Protein AF-A0A961DGI8-F1 (afdb_monomer)

Nearest PDB structures (foldseek):
  3clq-assembly2_D  TM=9.315E-01  e=5.208E-04  Enterococcus faecalis V583
  1fox-assembly1_A  TM=3.132E-01  e=1.106E+00  Geobacillus stearothermophilus
  3b85-assembly1_A  TM=3.604E-01  e=6.582E+00  Corynebacterium glutamicum ATCC 13032

Solvent-accessible surface area (backbone atoms only — not comparable to full-atom values): 9501 Å² total; per-residue (Å²): 137,80,94,66,70,100,78,72,76,42,77,44,80,65,68,69,74,84,51,68,92,50,66,66,94,40,46,46,80,43,92,72,71,63,54,65,86,60,40,63,69,57,31,54,53,51,57,69,56,70,39,75,68,47,50,50,52,48,52,53,52,51,49,54,61,72,66,63,77,92,72,92,86,81,88,77,66,58,59,80,72,38,64,95,39,57,92,61,58,58,50,71,38,60,69,71,86,74,58,77,92,73,53,52,70,70,60,50,53,52,52,34,51,49,35,42,73,73,62,77,27,95,47,68,68,55,21,44,52,35,54,76,69,54,72,36,45,75,46,30,21,70,83,36,88,40,81,54,88,133

Mean predicted aligned error: 9.06 Å

Radius of gyration: 26.69 Å; Cα contacts (8 Å, |Δi|>4): 115; chains: 1; bounding box: 64×38×72 Å

Fold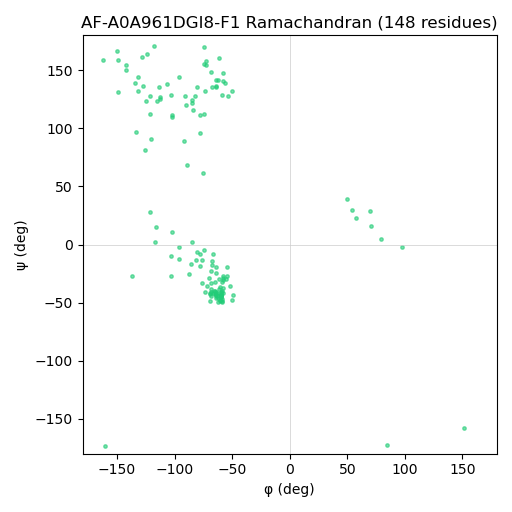seek 3Di:
DDPDDPQAQEEDDDDPVVCPVPPVVSYDDDPDACPPNVPVVVNVVVVVCPDPVNVVVVVVVVCVVVPDDDDDDDDDDCLVPFPPCVPAQEDADADADDQPVPDDPVRLVVQLVVCVVVVVDDDSVRSVVCSVVCRHHYHHLVVRVGHDDD

Sequence (150 aa):
MTILEPVARIINVGLPLIVEGVPAADVIQLDWRPPAFGEADVARLALILDDDVTADANARAITAVHSVRPQLTRVRPAKEVVPGIADGRTLLHAGPPIEWERMCGPMRGALIGATLFEGWADDPDAALALLESGAITLDPCHHHDAVGPM

Secondary structure (DSSP, 8-state):
--SS-S-PPEEEES-GGGGTTS-GGGEEEE----GGGG-HHHHHHHHHT-SHHHHHHHHHHHHHHHH----------GGGTSTT-SSS-EEEESSS---GGGS-HHHHHHHHHHHHHTTS-SSHHHHHHHHHTT-SEEEEGGGGT-----

pLDDT: mean 92.21, std 8.45, range [46.19, 98.56]

Structure (mmCIF, N/CA/C/O backbone):
data_AF-A0A961DGI8-F1
#
_entry.id   AF-A0A961DGI8-F1
#
loop_
_atom_site.group_PDB
_atom_site.id
_atom_site.type_symbol
_atom_site.label_atom_id
_atom_site.label_alt_id
_atom_site.label_comp_id
_atom_site.label_asym_id
_atom_site.label_entity_id
_atom_site.label_seq_id
_atom_site.pdbx_PDB_ins_code
_atom_site.Cartn_x
_atom_site.Cartn_y
_atom_site.Cartn_z
_atom_site.occupancy
_atom_site.B_iso_or_equiv
_atom_site.auth_seq_id
_atom_site.auth_comp_id
_atom_site.auth_asym_id
_atom_site.auth_atom_id
_atom_site.pdbx_PDB_model_num
ATOM 1 N N . MET A 1 1 ? 44.432 16.677 -45.747 1.00 46.19 1 MET A N 1
ATOM 2 C CA . MET A 1 1 ? 43.529 15.524 -45.927 1.00 46.19 1 MET A CA 1
ATOM 3 C C . MET A 1 1 ? 42.532 15.574 -44.788 1.00 46.19 1 MET A C 1
ATOM 5 O O . MET A 1 1 ? 42.910 15.295 -43.659 1.00 46.19 1 MET A O 1
ATOM 9 N N . THR A 1 2 ? 41.325 16.066 -45.050 1.00 53.41 2 THR A N 1
ATOM 10 C CA . THR A 1 2 ? 40.270 16.177 -44.036 1.00 53.41 2 THR A CA 1
ATOM 11 C C . THR A 1 2 ? 39.475 14.877 -44.078 1.00 53.41 2 THR A C 1
ATOM 13 O O . THR A 1 2 ? 39.004 14.498 -45.144 1.00 53.41 2 THR A O 1
ATOM 16 N N . ILE A 1 3 ? 39.425 14.149 -42.960 1.00 66.38 3 ILE A N 1
ATOM 17 C CA . ILE A 1 3 ? 38.856 12.788 -42.888 1.00 66.38 3 ILE A CA 1
ATOM 18 C C . ILE A 1 3 ? 37.319 12.824 -42.771 1.00 66.38 3 ILE A C 1
ATOM 20 O O . ILE A 1 3 ? 36.660 11.814 -42.984 1.00 66.38 3 ILE A O 1
ATOM 24 N N . LEU A 1 4 ? 36.737 13.990 -42.478 1.00 69.44 4 LEU A N 1
ATOM 25 C CA . LEU A 1 4 ? 35.299 14.180 -42.307 1.00 69.44 4 LEU A CA 1
ATOM 26 C C . LEU A 1 4 ? 34.813 15.335 -43.193 1.00 69.44 4 LEU A C 1
ATOM 28 O O . LEU A 1 4 ? 35.479 16.368 -43.298 1.00 69.44 4 LEU A O 1
ATOM 32 N N . GLU A 1 5 ? 33.677 15.121 -43.857 1.00 64.44 5 GLU A N 1
ATOM 33 C CA . GLU A 1 5 ? 32.956 16.111 -44.667 1.00 64.44 5 GLU A CA 1
ATOM 34 C C . GLU A 1 5 ? 32.491 17.317 -43.823 1.00 64.44 5 GLU A C 1
ATOM 36 O O . GLU A 1 5 ? 32.420 17.216 -42.597 1.00 64.44 5 GLU A O 1
ATOM 41 N N . PRO A 1 6 ? 32.173 18.475 -44.441 1.00 70.12 6 PRO A N 1
ATOM 42 C CA . PRO A 1 6 ? 32.007 19.739 -43.716 1.00 70.12 6 PRO A CA 1
ATOM 43 C C . PRO A 1 6 ? 30.813 19.804 -42.747 1.00 70.12 6 PRO A C 1
ATOM 45 O O . PRO A 1 6 ? 30.729 20.770 -41.993 1.00 70.12 6 PRO A O 1
ATOM 48 N N . VAL A 1 7 ? 29.918 18.808 -42.725 1.00 66.88 7 VAL A N 1
ATOM 49 C CA . VAL A 1 7 ? 28.828 18.713 -41.740 1.00 66.88 7 VAL A CA 1
ATOM 50 C C . VAL A 1 7 ? 28.764 17.293 -41.175 1.00 66.88 7 VAL A C 1
ATOM 52 O O . VAL A 1 7 ? 28.190 16.388 -41.778 1.00 66.88 7 VAL A O 1
ATOM 55 N N . ALA A 1 8 ? 29.375 17.086 -40.010 1.00 77.38 8 ALA A N 1
ATOM 56 C CA . ALA A 1 8 ? 29.278 15.832 -39.272 1.00 77.38 8 ALA A CA 1
ATOM 57 C C . ALA A 1 8 ? 28.005 15.832 -38.412 1.00 77.38 8 ALA A C 1
ATOM 59 O O . ALA A 1 8 ? 27.827 16.715 -37.578 1.00 77.38 8 ALA A O 1
ATOM 60 N N . ARG A 1 9 ? 27.139 14.822 -38.574 1.00 87.19 9 ARG A N 1
ATOM 61 C CA . ARG A 1 9 ? 26.049 14.562 -37.618 1.00 87.19 9 ARG A CA 1
ATOM 62 C C . ARG A 1 9 ? 26.602 13.770 -36.436 1.00 87.19 9 ARG A C 1
ATOM 64 O O . ARG A 1 9 ? 27.232 12.731 -36.632 1.00 87.19 9 ARG A O 1
ATOM 71 N N . ILE A 1 10 ? 26.362 14.252 -35.223 1.00 91.38 10 ILE A N 1
ATOM 72 C CA . ILE A 1 10 ? 26.869 13.683 -33.974 1.00 91.38 10 ILE A CA 1
ATOM 73 C C . ILE A 1 10 ? 25.748 12.918 -33.275 1.00 91.38 10 ILE A C 1
ATOM 75 O O . ILE A 1 10 ? 24.670 13.454 -33.039 1.00 91.38 10 ILE A O 1
ATOM 79 N N . ILE A 1 11 ? 26.011 11.668 -32.900 1.00 93.94 11 ILE A N 1
ATOM 80 C CA . ILE A 1 11 ? 25.173 10.924 -31.955 1.00 93.94 11 ILE A CA 1
ATOM 81 C C . ILE A 1 11 ? 25.897 10.954 -30.611 1.00 93.94 11 ILE A C 1
ATOM 83 O O . ILE A 1 11 ? 26.965 10.358 -30.478 1.00 93.94 11 ILE A O 1
ATOM 87 N N . ASN A 1 12 ? 25.344 11.669 -29.630 1.00 93.81 12 ASN A N 1
ATOM 88 C CA . ASN A 1 12 ? 25.906 11.721 -28.283 1.00 93.81 12 ASN A CA 1
ATOM 89 C C . ASN A 1 12 ? 25.291 10.625 -27.412 1.00 93.81 12 ASN A C 1
ATOM 91 O O . ASN A 1 12 ? 24.069 10.539 -27.293 1.00 93.81 12 ASN A O 1
ATOM 95 N N . VAL A 1 13 ? 26.145 9.832 -26.769 1.00 92.31 13 VAL A N 1
ATOM 96 C CA . VAL A 1 13 ? 25.766 8.806 -25.792 1.00 92.31 13 VAL A CA 1
ATOM 97 C C . VAL A 1 13 ? 26.451 9.168 -24.479 1.00 92.31 13 VAL A C 1
ATOM 99 O O . VAL A 1 13 ? 27.610 8.827 -24.257 1.00 92.31 13 VAL A O 1
ATOM 102 N N . GLY A 1 14 ? 25.769 9.938 -23.634 1.00 85.62 14 GLY A N 1
ATOM 103 C CA . GLY A 1 14 ? 26.348 10.444 -22.390 1.00 85.62 14 GLY A CA 1
ATOM 104 C C . GLY A 1 14 ? 25.739 11.765 -21.946 1.00 85.62 14 GLY A C 1
ATOM 105 O O . GLY A 1 14 ? 24.624 12.115 -22.330 1.00 85.62 14 GLY A O 1
ATOM 106 N N . LEU A 1 15 ? 26.472 12.511 -21.121 1.00 90.25 15 LEU A N 1
ATOM 107 C CA . LEU A 1 15 ? 25.997 13.794 -20.608 1.00 90.25 15 LEU A CA 1
ATOM 108 C C . LEU A 1 15 ? 25.823 14.807 -21.756 1.00 90.25 15 LEU A C 1
ATOM 110 O O . LEU A 1 15 ? 26.731 14.931 -22.584 1.00 90.25 15 LEU A O 1
ATOM 114 N N . PRO A 1 16 ? 24.723 15.584 -21.784 1.00 90.19 16 PRO A N 1
ATOM 115 C CA . PRO A 1 16 ? 24.521 16.639 -22.782 1.00 90.19 16 PRO A CA 1
ATOM 116 C C . PRO A 1 16 ? 25.666 17.664 -22.846 1.00 90.19 16 PRO A C 1
ATOM 118 O O . PRO A 1 16 ? 25.943 18.212 -23.906 1.00 90.19 16 PRO A O 1
ATOM 121 N N . LEU A 1 17 ? 26.385 17.859 -21.732 1.00 93.69 17 LEU A N 1
ATOM 122 C CA . LEU A 1 17 ? 27.547 18.748 -21.624 1.00 93.69 17 LEU A CA 1
ATOM 123 C C . LEU A 1 17 ? 28.651 18.447 -22.657 1.00 93.69 17 LEU A C 1
ATOM 125 O O . LEU A 1 17 ? 29.357 19.354 -23.083 1.00 93.69 17 LEU A O 1
ATOM 129 N N . ILE A 1 18 ? 28.797 17.189 -23.089 1.00 92.44 18 ILE A N 1
ATOM 130 C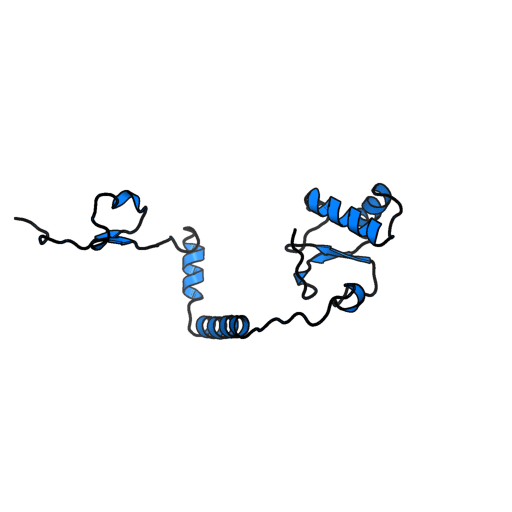 CA . ILE A 1 18 ? 29.834 16.771 -24.052 1.00 92.44 18 ILE A CA 1
ATOM 131 C C . ILE A 1 18 ? 29.675 17.488 -25.404 1.00 92.44 18 ILE A C 1
ATOM 133 O O . ILE A 1 18 ? 30.661 17.727 -26.099 1.00 92.44 18 ILE A O 1
ATOM 137 N N . VAL A 1 19 ? 28.442 17.844 -25.770 1.00 93.50 19 VAL A N 1
ATOM 138 C CA . VAL A 1 19 ? 28.081 18.417 -27.076 1.00 93.50 19 VAL A CA 1
ATOM 139 C C . VAL A 1 19 ? 27.534 19.840 -26.975 1.00 93.50 19 VAL A C 1
ATOM 141 O O . VAL A 1 19 ? 26.982 20.349 -27.943 1.00 93.50 19 VAL A O 1
ATOM 144 N N . GLU A 1 20 ? 27.721 20.516 -25.837 1.00 92.88 20 GLU A N 1
ATOM 145 C CA . GLU A 1 20 ? 27.200 21.873 -25.601 1.00 92.88 20 GLU A CA 1
ATOM 146 C C . GLU A 1 20 ? 27.707 22.901 -26.634 1.00 92.88 20 GLU A C 1
ATOM 148 O O . GLU A 1 20 ? 27.008 23.853 -26.969 1.00 92.88 20 GLU A O 1
ATOM 153 N N . GLY A 1 21 ? 28.902 22.680 -27.197 1.00 90.94 21 GLY A N 1
ATOM 154 C CA . GLY A 1 21 ? 29.492 23.525 -28.241 1.00 90.94 21 GLY A CA 1
ATOM 155 C C . GLY A 1 21 ? 29.067 23.201 -29.679 1.00 90.94 21 GLY A C 1
ATOM 156 O O . GLY A 1 21 ? 29.591 23.815 -30.608 1.00 90.94 21 GLY A O 1
ATOM 157 N N . VAL A 1 22 ? 28.174 22.231 -29.892 1.00 90.94 22 VAL A N 1
ATOM 158 C CA . VAL A 1 22 ? 27.745 21.779 -31.225 1.00 90.94 22 VAL A CA 1
ATOM 159 C C . VAL A 1 22 ? 26.324 22.279 -31.503 1.00 90.94 22 VAL A C 1
ATOM 161 O O . VAL A 1 22 ? 25.476 22.211 -30.611 1.00 90.94 22 VAL A O 1
ATOM 164 N N . PRO A 1 23 ? 26.010 22.761 -32.722 1.00 92.06 23 PRO A N 1
ATOM 165 C CA . PRO A 1 23 ? 24.639 23.109 -33.076 1.00 92.06 23 PRO A CA 1
ATOM 166 C C . PRO A 1 23 ? 23.676 21.942 -32.821 1.00 92.06 23 PRO A C 1
ATOM 168 O O . PRO A 1 23 ? 23.871 20.840 -33.326 1.00 92.06 23 PRO A O 1
ATOM 171 N N . ALA A 1 24 ? 22.594 22.190 -32.079 1.00 89.88 24 ALA A N 1
ATOM 172 C CA . ALA A 1 24 ? 21.636 21.146 -31.699 1.00 89.88 24 ALA A CA 1
ATOM 173 C C . ALA A 1 24 ? 21.006 20.416 -32.903 1.00 89.88 24 ALA A C 1
ATOM 175 O O . ALA A 1 24 ? 20.646 19.251 -32.793 1.00 89.88 24 ALA A O 1
ATOM 176 N N . ALA A 1 25 ? 20.902 21.077 -34.063 1.00 92.38 25 ALA A N 1
ATOM 177 C CA . ALA A 1 25 ? 20.405 20.469 -35.301 1.00 92.38 25 ALA A CA 1
ATOM 178 C C . ALA A 1 25 ? 21.303 19.330 -35.825 1.00 92.38 25 ALA A C 1
ATOM 180 O O . ALA A 1 25 ? 20.824 18.429 -36.519 1.00 92.38 25 ALA A O 1
ATOM 181 N N . ASP A 1 26 ? 22.583 19.351 -35.453 1.00 92.38 26 ASP A N 1
ATOM 182 C CA . ASP A 1 26 ? 23.580 18.366 -35.858 1.00 92.38 26 ASP A CA 1
ATOM 183 C C . ASP A 1 26 ? 23.771 17.270 -34.799 1.00 92.38 26 ASP A C 1
ATOM 185 O O . ASP A 1 26 ? 24.525 16.327 -35.031 1.00 92.38 26 ASP A O 1
ATOM 189 N N . VAL A 1 27 ? 23.070 17.354 -33.660 1.00 93.31 27 VAL A N 1
ATOM 190 C CA . VAL A 1 27 ? 23.194 16.430 -32.527 1.00 93.31 27 VAL A CA 1
ATOM 191 C C . VAL A 1 27 ? 21.921 15.607 -32.347 1.00 93.31 27 VAL A C 1
ATOM 193 O O . VAL A 1 27 ? 20.827 16.134 -32.167 1.00 93.31 27 VAL A O 1
ATOM 196 N N . ILE A 1 28 ? 22.078 14.289 -32.295 1.00 94.50 28 ILE A N 1
ATOM 197 C CA . ILE A 1 28 ? 21.081 13.377 -31.736 1.00 94.50 28 ILE A CA 1
ATOM 198 C C . ILE A 1 28 ? 21.565 12.982 -30.342 1.00 94.50 28 ILE A C 1
ATOM 200 O O . ILE A 1 28 ? 22.547 12.251 -30.201 1.00 94.50 28 ILE A O 1
ATOM 204 N N . GLN A 1 29 ? 20.880 13.468 -29.307 1.00 93.56 29 GLN A N 1
ATOM 205 C CA . GLN A 1 29 ? 21.103 13.018 -27.936 1.00 93.56 29 GLN A CA 1
ATOM 206 C C . GLN A 1 29 ? 20.413 11.667 -27.743 1.00 93.56 29 GLN A C 1
ATOM 208 O O . GLN A 1 29 ? 19.185 11.590 -27.726 1.00 93.56 29 GLN A O 1
ATOM 213 N N . LEU A 1 30 ? 21.193 10.605 -27.576 1.00 92.25 30 LEU A N 1
ATOM 214 C CA . LEU A 1 30 ? 20.661 9.303 -27.204 1.00 92.25 30 LEU A CA 1
ATOM 215 C C . LEU A 1 30 ? 20.507 9.258 -25.677 1.00 92.25 30 LEU A C 1
ATOM 217 O O . LEU A 1 30 ? 21.506 9.308 -24.959 1.00 92.25 30 LEU A O 1
ATOM 221 N N . ASP A 1 31 ? 19.273 9.144 -25.168 1.00 85.00 31 ASP A N 1
ATOM 222 C CA . ASP A 1 31 ? 19.007 8.838 -23.746 1.00 85.00 31 ASP A CA 1
ATOM 223 C C . ASP A 1 31 ? 19.287 7.353 -23.479 1.00 85.00 31 ASP A C 1
ATOM 225 O O . ASP A 1 31 ? 18.402 6.553 -23.178 1.00 85.00 31 ASP A O 1
ATOM 229 N N . TRP A 1 32 ? 20.541 6.959 -23.687 1.00 84.81 32 TRP A N 1
ATOM 230 C CA . TRP A 1 32 ? 21.004 5.628 -23.351 1.00 84.81 32 TRP A CA 1
ATOM 231 C C . TRP A 1 32 ? 21.302 5.559 -21.860 1.00 84.81 32 TRP A C 1
ATOM 233 O O . TRP A 1 32 ? 21.971 6.429 -21.297 1.00 84.81 32 TRP A O 1
ATOM 243 N N . ARG A 1 33 ? 20.858 4.476 -21.229 1.00 80.56 33 ARG A N 1
ATOM 244 C CA . ARG A 1 33 ? 21.179 4.151 -19.842 1.00 80.56 33 ARG A CA 1
ATOM 245 C C . ARG A 1 33 ? 21.619 2.697 -19.775 1.00 80.56 33 ARG A C 1
ATOM 247 O O . ARG A 1 33 ? 21.056 1.878 -20.508 1.00 80.56 33 ARG A O 1
ATOM 254 N N . PRO A 1 34 ? 22.590 2.357 -18.909 1.00 75.75 34 PRO A N 1
ATOM 255 C CA . PRO A 1 34 ? 22.941 0.966 -18.708 1.00 75.75 34 PRO A CA 1
ATOM 256 C C . PRO A 1 34 ? 21.689 0.213 -18.229 1.00 75.75 34 PRO A C 1
ATOM 258 O O . PRO A 1 34 ? 21.022 0.675 -17.294 1.00 75.75 34 PRO A O 1
ATOM 261 N N . PRO A 1 35 ? 21.337 -0.915 -18.870 1.00 78.12 35 PRO A N 1
ATOM 262 C CA . PRO A 1 35 ? 20.197 -1.714 -18.446 1.00 78.12 35 PRO A CA 1
ATOM 263 C C . PRO A 1 35 ? 20.380 -2.144 -16.988 1.00 78.12 35 PRO A C 1
ATOM 265 O O . PRO A 1 35 ? 21.506 -2.322 -16.520 1.00 78.12 35 PRO A O 1
ATOM 268 N N . ALA A 1 36 ? 19.265 -2.269 -16.266 1.00 85.06 36 ALA A N 1
ATOM 269 C CA . ALA A 1 36 ? 19.253 -2.657 -14.856 1.00 85.06 36 ALA A CA 1
ATOM 270 C C . ALA A 1 36 ? 20.227 -1.851 -13.965 1.00 85.06 36 ALA A C 1
ATOM 272 O O . ALA A 1 36 ? 20.878 -2.406 -13.087 1.00 85.06 36 ALA A O 1
ATOM 273 N N . PHE A 1 37 ? 20.356 -0.540 -14.210 1.00 83.94 37 PHE A N 1
ATOM 274 C CA . PHE A 1 37 ? 21.241 0.361 -13.453 1.00 83.94 37 PHE A CA 1
ATOM 275 C C . PHE A 1 37 ? 22.726 -0.053 -13.442 1.00 83.94 37 PHE A C 1
ATOM 277 O O . PHE A 1 37 ? 23.477 0.376 -12.572 1.00 83.94 37 PHE A O 1
ATOM 284 N N . GLY A 1 38 ? 23.168 -0.842 -14.429 1.00 84.88 38 GLY A N 1
ATOM 285 C CA . GLY A 1 38 ? 24.548 -1.329 -14.528 1.00 84.88 38 GLY A CA 1
ATOM 286 C C . GLY A 1 38 ? 24.770 -2.743 -13.991 1.00 84.88 38 GLY A C 1
ATOM 287 O O . GLY A 1 38 ? 25.875 -3.262 -14.136 1.00 84.88 38 GLY A O 1
ATOM 2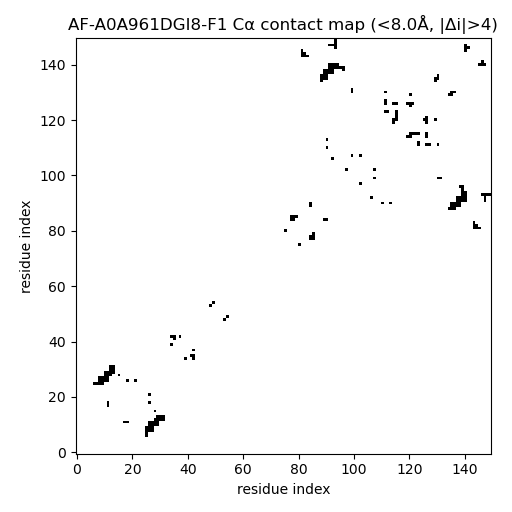88 N N . GLU A 1 39 ? 23.742 -3.394 -13.443 1.00 91.38 39 GLU A N 1
ATOM 289 C CA . GLU A 1 39 ? 23.818 -4.785 -12.990 1.00 91.38 39 GLU A CA 1
ATOM 290 C C . GLU A 1 39 ? 23.740 -5.745 -14.184 1.00 91.38 39 GLU A C 1
ATOM 292 O O . GLU A 1 39 ? 22.660 -6.081 -14.679 1.00 91.38 39 GLU A O 1
ATOM 297 N N . ALA A 1 40 ? 24.904 -6.187 -14.669 1.00 87.56 40 ALA A N 1
ATOM 298 C CA . ALA A 1 40 ? 25.024 -6.983 -15.892 1.00 87.56 40 ALA A CA 1
ATOM 299 C C . ALA A 1 40 ? 24.214 -8.292 -15.851 1.00 87.56 40 ALA A C 1
ATOM 301 O O . ALA A 1 40 ? 23.613 -8.673 -16.858 1.00 87.56 40 ALA A O 1
ATOM 302 N N . ASP A 1 41 ? 24.155 -8.954 -14.694 1.00 89.50 41 ASP A N 1
ATOM 303 C CA . ASP A 1 41 ? 23.398 -10.198 -14.533 1.00 89.50 41 ASP A CA 1
ATOM 304 C C . ASP A 1 41 ? 21.888 -9.954 -14.618 1.00 89.50 41 ASP A C 1
ATOM 30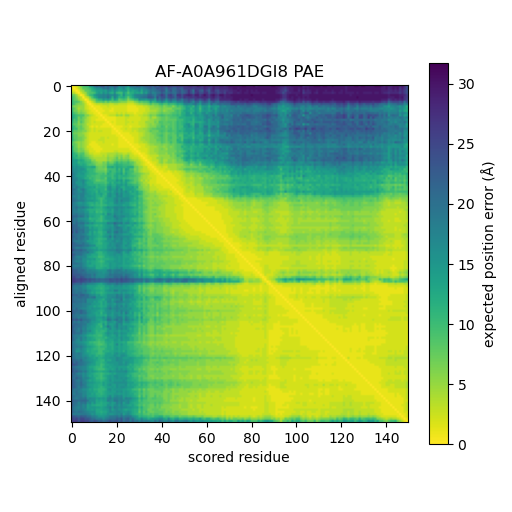6 O O . ASP A 1 41 ? 21.178 -10.682 -15.312 1.00 89.50 41 ASP A O 1
ATOM 310 N N . VAL A 1 42 ? 21.397 -8.880 -13.993 1.00 89.31 42 VAL A N 1
ATOM 311 C CA . VAL A 1 42 ? 19.981 -8.491 -14.067 1.00 89.31 42 VAL A CA 1
ATOM 312 C C . VAL A 1 42 ? 19.620 -8.068 -15.488 1.00 89.31 42 VAL A C 1
ATOM 314 O O . VAL A 1 42 ? 18.584 -8.478 -16.004 1.00 89.31 42 VAL A O 1
ATOM 317 N N . ALA A 1 43 ? 20.489 -7.306 -16.155 1.00 86.88 43 ALA A N 1
ATOM 318 C CA . ALA A 1 43 ? 20.300 -6.925 -17.550 1.00 86.88 43 ALA A CA 1
ATOM 319 C C . ALA A 1 43 ? 20.214 -8.153 -18.468 1.00 86.88 43 ALA A C 1
ATOM 321 O O . ALA A 1 43 ? 19.341 -8.228 -19.331 1.00 86.88 43 ALA A O 1
ATOM 322 N N . ARG A 1 44 ? 21.087 -9.144 -18.261 1.00 87.19 44 ARG A N 1
ATOM 323 C CA . ARG A 1 44 ? 21.070 -10.394 -19.023 1.00 87.19 44 ARG A CA 1
ATOM 324 C C . ARG A 1 44 ? 19.796 -11.196 -18.776 1.00 87.19 44 ARG A C 1
ATOM 326 O O . ARG A 1 44 ? 19.231 -11.722 -19.729 1.00 87.19 44 ARG A O 1
ATOM 333 N N . LEU A 1 45 ? 19.343 -11.284 -17.526 1.00 87.31 45 LEU A N 1
ATOM 334 C CA . LEU A 1 45 ? 18.080 -11.940 -17.186 1.00 87.31 45 LEU A CA 1
ATOM 335 C C . LEU A 1 45 ? 16.887 -11.219 -17.822 1.00 87.31 45 LEU A C 1
ATOM 337 O O . LEU A 1 45 ? 16.021 -11.878 -18.385 1.00 87.31 45 LEU A O 1
ATOM 341 N N . ALA A 1 46 ? 16.870 -9.885 -17.807 1.00 85.06 46 ALA A N 1
ATOM 342 C CA . ALA A 1 46 ? 15.818 -9.094 -18.439 1.00 85.06 46 ALA A CA 1
ATOM 343 C C . ALA A 1 46 ? 15.740 -9.331 -19.956 1.00 85.06 46 ALA A C 1
ATOM 345 O O . ALA A 1 46 ? 14.644 -9.437 -20.489 1.00 85.06 46 ALA A O 1
ATOM 346 N N . LEU A 1 47 ? 16.882 -9.489 -20.637 1.00 84.50 47 LEU A N 1
ATOM 347 C CA . LEU A 1 47 ? 16.915 -9.837 -22.064 1.00 84.50 47 LEU A CA 1
ATOM 348 C C . LEU A 1 47 ? 16.339 -11.230 -22.351 1.00 84.50 47 LEU A C 1
ATOM 350 O O . LEU A 1 47 ? 15.760 -11.438 -23.407 1.00 84.50 47 LEU A O 1
ATOM 354 N N . ILE A 1 48 ? 16.494 -12.189 -21.431 1.00 86.75 48 ILE A N 1
ATOM 355 C CA . ILE A 1 48 ? 15.906 -13.533 -21.579 1.00 86.75 48 ILE A CA 1
ATOM 356 C C . ILE A 1 48 ? 14.380 -13.481 -21.430 1.00 86.75 48 ILE A C 1
ATOM 358 O O . ILE A 1 48 ? 13.687 -14.306 -22.012 1.00 86.75 48 ILE A O 1
ATOM 362 N N . LEU A 1 49 ? 13.868 -12.515 -20.665 1.00 87.31 49 LEU A N 1
ATOM 363 C CA . LEU A 1 49 ? 12.436 -12.277 -20.505 1.00 87.31 49 LEU A CA 1
ATOM 364 C C . LEU A 1 49 ? 11.832 -11.478 -21.670 1.00 87.31 49 LEU A C 1
ATOM 366 O O . LEU A 1 49 ? 10.623 -11.306 -21.700 1.00 87.31 49 LEU A O 1
ATOM 370 N N . ASP A 1 50 ? 12.628 -10.973 -22.614 1.00 87.12 50 ASP A N 1
ATOM 371 C CA . ASP A 1 50 ? 12.126 -10.251 -23.790 1.00 87.12 50 ASP A CA 1
ATOM 372 C C . ASP A 1 50 ? 11.855 -11.229 -24.945 1.00 87.12 50 ASP A C 1
ATOM 374 O O . ASP A 1 50 ? 12.575 -11.283 -25.943 1.00 87.12 50 ASP A O 1
ATOM 378 N N . ASP A 1 51 ? 10.839 -12.072 -24.756 1.00 93.25 51 ASP A N 1
ATOM 379 C CA . ASP A 1 51 ? 10.374 -13.071 -25.718 1.00 93.25 51 ASP A CA 1
ATOM 380 C C . ASP A 1 51 ? 8.922 -12.823 -26.159 1.00 93.25 51 ASP A C 1
ATOM 382 O O . ASP A 1 51 ? 8.205 -11.997 -25.592 1.00 93.25 51 ASP A O 1
ATOM 386 N N . ASP A 1 52 ? 8.459 -13.559 -27.176 1.00 96.19 52 ASP A N 1
ATOM 387 C CA . ASP A 1 52 ? 7.098 -13.406 -27.713 1.00 96.19 52 ASP A CA 1
ATOM 388 C C . ASP A 1 52 ? 6.011 -13.639 -26.643 1.00 96.19 52 ASP A C 1
ATOM 390 O O . ASP A 1 52 ? 4.940 -13.030 -26.695 1.00 96.19 52 ASP A O 1
ATOM 394 N N . VAL A 1 53 ? 6.283 -14.498 -25.652 1.00 95.88 53 VAL A N 1
ATOM 395 C CA . VAL A 1 53 ? 5.345 -14.816 -24.563 1.00 95.88 53 VAL A CA 1
ATOM 396 C C . VAL A 1 53 ? 5.179 -13.617 -23.633 1.00 95.88 53 VAL A C 1
ATOM 398 O O . VAL A 1 53 ? 4.055 -13.219 -23.317 1.00 95.88 53 VAL A O 1
ATOM 401 N N . THR A 1 54 ? 6.288 -13.025 -23.204 1.00 95.00 54 THR A N 1
ATOM 402 C CA . THR A 1 54 ? 6.298 -11.867 -22.311 1.00 95.00 54 THR A CA 1
ATOM 403 C C . THR A 1 54 ? 5.841 -10.613 -23.047 1.00 95.00 54 THR A C 1
ATOM 405 O O . THR A 1 54 ? 5.103 -9.811 -22.477 1.00 95.00 54 THR A O 1
ATOM 408 N N . ALA A 1 55 ? 6.179 -10.469 -24.330 1.00 94.50 55 ALA A N 1
ATOM 409 C CA . ALA A 1 55 ? 5.685 -9.390 -25.177 1.00 94.50 55 ALA A CA 1
ATOM 410 C C . ALA A 1 55 ? 4.151 -9.420 -25.305 1.00 94.50 55 ALA A C 1
ATOM 412 O O . ALA A 1 55 ? 3.503 -8.394 -25.082 1.00 94.50 55 ALA A O 1
ATOM 413 N N . ASP A 1 56 ? 3.552 -10.586 -25.583 1.00 97.25 56 ASP A N 1
ATOM 414 C CA . ASP A 1 56 ? 2.090 -10.738 -25.617 1.00 97.25 56 ASP A CA 1
ATOM 415 C C . ASP A 1 56 ? 1.455 -10.456 -24.246 1.00 97.25 56 ASP A C 1
ATOM 417 O O . ASP A 1 56 ? 0.480 -9.705 -24.144 1.00 97.25 56 ASP A O 1
ATOM 421 N N . ALA A 1 57 ? 2.024 -11.007 -23.169 1.00 96.88 57 ALA A N 1
ATOM 422 C CA . ALA A 1 57 ? 1.530 -10.774 -21.814 1.00 96.88 57 ALA A CA 1
ATOM 423 C C . ALA A 1 57 ? 1.560 -9.280 -21.439 1.00 96.88 57 ALA A C 1
ATOM 425 O O . ALA A 1 57 ? 0.569 -8.752 -20.924 1.00 96.88 57 ALA A O 1
ATOM 426 N N . ASN A 1 58 ? 2.650 -8.581 -21.764 1.00 96.25 58 ASN A N 1
ATOM 427 C CA . ASN A 1 58 ? 2.807 -7.145 -21.543 1.00 96.25 58 ASN A CA 1
ATOM 428 C C . ASN A 1 58 ? 1.803 -6.336 -22.369 1.00 96.25 58 ASN A C 1
ATOM 430 O O . ASN A 1 58 ? 1.166 -5.422 -21.840 1.00 96.25 58 ASN A O 1
ATOM 434 N N . ALA A 1 59 ? 1.611 -6.689 -23.644 1.00 97.38 59 ALA A N 1
ATOM 435 C CA . ALA A 1 59 ? 0.634 -6.038 -24.509 1.00 97.38 59 ALA A CA 1
ATOM 436 C C . ALA A 1 59 ? -0.789 -6.174 -23.945 1.00 97.38 59 ALA A C 1
ATOM 438 O O . ALA A 1 59 ? -1.527 -5.184 -23.884 1.00 97.38 59 ALA A O 1
ATOM 439 N N . ARG A 1 60 ? -1.165 -7.366 -23.462 1.00 98.06 60 ARG A N 1
ATOM 440 C CA . ARG A 1 60 ? -2.460 -7.601 -22.804 1.00 98.06 60 ARG A CA 1
ATOM 441 C C . ARG A 1 60 ? -2.602 -6.802 -21.508 1.00 98.06 60 ARG A C 1
ATOM 443 O O . ARG A 1 60 ? -3.632 -6.155 -21.318 1.00 98.06 60 ARG A O 1
ATOM 450 N N . ALA A 1 61 ? -1.581 -6.792 -20.652 1.00 97.94 61 ALA A N 1
ATOM 451 C CA . ALA A 1 61 ? -1.598 -6.060 -19.385 1.00 97.94 61 ALA A CA 1
ATOM 452 C C . ALA A 1 61 ? -1.739 -4.540 -19.590 1.00 97.94 61 ALA A C 1
ATOM 454 O O . ALA A 1 61 ? -2.626 -3.914 -19.007 1.00 97.94 61 ALA A O 1
ATOM 455 N N . ILE A 1 62 ? -0.927 -3.946 -20.470 1.00 97.75 62 ILE A N 1
ATOM 456 C CA . ILE A 1 62 ? -0.989 -2.510 -20.783 1.00 97.75 62 ILE A CA 1
ATOM 457 C C . ILE A 1 62 ? -2.315 -2.145 -21.450 1.00 97.75 62 ILE A C 1
ATOM 459 O O . ILE A 1 62 ? -2.914 -1.124 -21.107 1.00 97.75 62 ILE A O 1
ATOM 463 N N . THR A 1 63 ? -2.816 -2.988 -22.356 1.00 98.31 63 THR A N 1
ATOM 464 C CA . THR A 1 63 ? -4.138 -2.781 -22.964 1.00 98.31 63 THR A CA 1
ATOM 465 C C . THR A 1 63 ? -5.231 -2.764 -21.898 1.00 98.31 63 THR A C 1
ATOM 467 O O . THR A 1 63 ? -6.069 -1.862 -21.907 1.00 98.31 63 THR A O 1
ATOM 470 N N . ALA A 1 64 ? -5.200 -3.700 -20.943 1.00 97.94 64 ALA A N 1
ATOM 471 C CA . ALA A 1 64 ? -6.149 -3.730 -19.837 1.00 97.94 64 ALA A CA 1
ATOM 472 C C . ALA A 1 64 ? -6.088 -2.431 -19.017 1.00 97.94 64 ALA A C 1
ATOM 474 O O . ALA A 1 64 ? -7.122 -1.786 -18.849 1.00 97.94 64 ALA A O 1
ATOM 475 N N . VAL A 1 65 ? -4.894 -1.980 -18.614 1.00 97.69 65 VAL A N 1
ATOM 476 C CA . VAL A 1 65 ? -4.702 -0.719 -17.870 1.00 97.69 65 VAL A CA 1
ATOM 477 C C . VAL A 1 65 ? -5.232 0.490 -18.648 1.00 97.69 65 VAL A C 1
ATOM 479 O O . VAL A 1 65 ? -6.013 1.275 -18.112 1.00 97.69 65 VAL A O 1
ATOM 482 N N . HIS A 1 66 ? -4.878 0.628 -19.929 1.00 97.75 66 HIS A N 1
ATOM 483 C CA . HIS A 1 66 ? -5.335 1.740 -20.771 1.00 97.75 66 HIS A CA 1
ATOM 484 C C . HIS A 1 66 ? -6.837 1.702 -21.082 1.00 97.75 66 HIS A C 1
ATOM 486 O O . HIS A 1 66 ? -7.429 2.736 -21.414 1.00 97.75 66 HIS A O 1
ATOM 492 N N . SER A 1 67 ? -7.472 0.532 -20.993 1.00 97.81 67 SER A N 1
ATOM 493 C CA . SER A 1 67 ? -8.911 0.381 -21.219 1.00 97.81 67 SER A CA 1
ATOM 494 C C . SER A 1 67 ? -9.764 0.833 -20.029 1.00 97.81 67 SER A C 1
ATOM 496 O O . SER A 1 67 ? -10.943 1.139 -20.214 1.00 97.81 67 SER A O 1
ATOM 498 N N . VAL A 1 68 ? -9.185 0.948 -18.824 1.00 97.06 68 VAL A N 1
ATOM 499 C CA . VAL A 1 68 ? -9.926 1.346 -17.619 1.00 97.06 68 VAL A CA 1
ATOM 500 C C . VAL A 1 68 ? -10.467 2.774 -17.765 1.00 97.06 68 VAL A C 1
ATOM 502 O O . VAL A 1 68 ? -9.790 3.694 -18.232 1.00 97.06 68 VAL A O 1
ATOM 505 N N . ARG A 1 69 ? -11.727 2.971 -17.370 1.00 97.19 69 ARG A N 1
ATOM 506 C CA . ARG A 1 69 ? -12.391 4.280 -17.267 1.00 97.19 69 ARG A CA 1
ATOM 507 C C . ARG A 1 69 ? -12.956 4.422 -15.851 1.00 97.19 69 ARG A C 1
ATOM 509 O O . ARG A 1 69 ? -14.132 4.124 -15.649 1.00 97.19 69 ARG A O 1
ATOM 516 N N . PRO A 1 70 ? -12.131 4.805 -14.860 1.00 95.31 70 PRO A N 1
ATOM 517 C CA . PRO A 1 70 ? -12.579 4.878 -13.476 1.00 95.31 70 PRO A CA 1
ATOM 518 C C . PRO A 1 70 ? -13.613 5.998 -13.318 1.00 95.31 70 PRO A C 1
ATOM 520 O O . PRO A 1 70 ? -13.446 7.093 -13.853 1.00 95.31 70 PRO A O 1
ATOM 523 N N . GLN A 1 71 ? -14.694 5.710 -12.598 1.00 97.44 71 GLN A N 1
ATOM 524 C CA . GLN A 1 71 ? -15.786 6.644 -12.324 1.00 97.44 71 GLN A CA 1
ATOM 525 C C . GLN A 1 71 ? -16.099 6.608 -10.830 1.00 97.44 71 GLN A C 1
ATOM 527 O O . GLN A 1 71 ? -16.263 5.530 -10.254 1.00 97.44 71 GLN A O 1
ATOM 532 N N . LEU A 1 72 ? -16.209 7.779 -10.200 1.00 96.75 72 LEU A N 1
ATOM 533 C CA . LEU A 1 72 ? -16.657 7.878 -8.814 1.00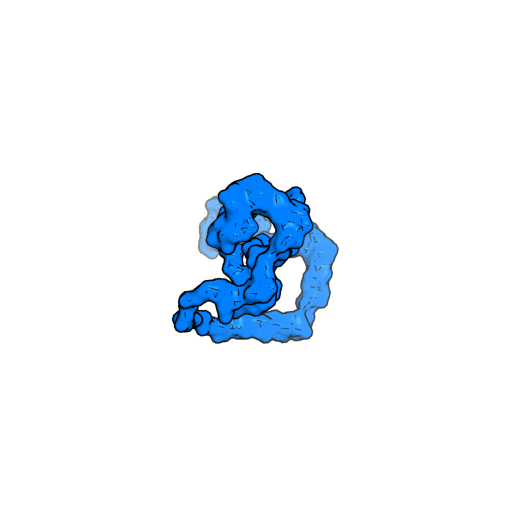 96.75 72 LEU A CA 1
ATOM 534 C C . LEU A 1 72 ? -18.168 7.639 -8.758 1.00 96.75 72 LEU A C 1
ATOM 536 O O . LEU A 1 72 ? -18.948 8.454 -9.243 1.00 96.75 72 LEU A O 1
ATOM 540 N N . THR A 1 73 ? -18.580 6.530 -8.152 1.00 96.69 73 THR A N 1
ATOM 541 C CA . THR A 1 73 ? -19.998 6.146 -8.059 1.00 96.69 73 THR A CA 1
ATOM 542 C C . THR A 1 73 ? -20.608 6.407 -6.683 1.00 96.69 73 THR A C 1
ATOM 544 O O . THR A 1 73 ? -21.817 6.604 -6.582 1.00 96.69 73 THR A O 1
ATOM 547 N N . ARG A 1 74 ? -19.803 6.395 -5.609 1.00 96.31 74 ARG A N 1
ATOM 548 C CA . ARG A 1 74 ? -20.260 6.558 -4.217 1.00 96.31 74 ARG A CA 1
ATOM 549 C C . ARG A 1 74 ? -19.118 6.932 -3.273 1.00 96.31 74 ARG A C 1
ATOM 551 O O . ARG A 1 74 ? -17.966 6.615 -3.541 1.00 96.31 74 ARG A O 1
ATOM 558 N N . VAL A 1 75 ? -19.476 7.517 -2.129 1.00 97.06 75 VAL A N 1
ATOM 559 C CA . VAL A 1 75 ? -18.598 7.719 -0.962 1.00 97.06 75 VAL A CA 1
ATOM 560 C C . VAL A 1 75 ? -19.277 7.094 0.251 1.00 97.06 75 VAL A C 1
ATOM 562 O O . VAL A 1 75 ? -20.436 7.406 0.532 1.00 97.06 75 VAL A O 1
ATOM 565 N N . ARG A 1 76 ? -18.599 6.157 0.923 1.00 96.81 76 ARG A N 1
ATOM 566 C CA . ARG A 1 76 ? -19.166 5.336 2.005 1.00 96.81 76 ARG A CA 1
ATOM 567 C C . ARG A 1 76 ? -18.104 4.957 3.039 1.00 96.81 76 ARG A C 1
ATOM 569 O O . ARG A 1 76 ? -16.927 4.948 2.688 1.00 96.81 76 ARG A O 1
ATOM 576 N N . PRO A 1 77 ? -18.509 4.608 4.274 1.00 95.00 77 PRO A N 1
ATOM 577 C CA . PRO A 1 77 ? -17.598 4.054 5.270 1.00 95.00 77 PRO A CA 1
ATOM 578 C C . PRO A 1 77 ? -16.894 2.792 4.759 1.00 95.00 77 PRO A C 1
ATOM 580 O O . PRO A 1 77 ? -17.532 1.935 4.144 1.00 95.00 77 PRO A O 1
ATOM 583 N N . ALA A 1 78 ? -15.598 2.662 5.052 1.00 94.38 78 ALA A N 1
ATOM 584 C CA . ALA A 1 78 ? -14.764 1.576 4.538 1.00 94.38 78 ALA A CA 1
ATOM 585 C C . ALA A 1 78 ? -15.308 0.190 4.924 1.00 94.38 78 ALA A C 1
ATOM 587 O O . ALA A 1 78 ? -15.420 -0.678 4.062 1.00 94.38 78 ALA A O 1
ATOM 588 N N . LYS A 1 79 ? -15.774 0.025 6.171 1.00 93.94 79 LYS A N 1
ATOM 589 C CA . LYS A 1 79 ? -16.372 -1.223 6.686 1.00 93.94 79 LYS A CA 1
ATOM 590 C C . LYS A 1 79 ? -17.544 -1.772 5.863 1.00 93.94 79 LYS A C 1
ATOM 592 O O . LYS A 1 79 ? -17.907 -2.929 6.006 1.00 93.94 79 LYS A O 1
ATOM 597 N N . GLU A 1 80 ? -18.179 -0.940 5.040 1.00 94.94 80 GLU A N 1
ATOM 598 C CA . GLU A 1 80 ? -19.337 -1.336 4.237 1.00 94.94 80 GLU A CA 1
ATOM 599 C C . GLU A 1 80 ? -18.977 -1.740 2.802 1.00 94.94 80 GLU A C 1
ATOM 601 O O . GLU A 1 80 ? -19.849 -2.214 2.073 1.00 94.94 80 GLU A O 1
ATOM 606 N N . VAL A 1 81 ? -17.751 -1.459 2.347 1.00 94.62 81 VAL A N 1
ATOM 607 C CA . VAL A 1 81 ? -17.366 -1.594 0.928 1.00 94.62 81 VAL A CA 1
ATOM 608 C C . VAL A 1 81 ? -16.014 -2.232 0.689 1.00 94.62 81 VAL A C 1
ATOM 610 O O . VAL A 1 81 ? -15.817 -2.794 -0.382 1.00 94.62 81 VAL A O 1
ATOM 613 N N . VAL A 1 82 ? -15.090 -2.122 1.637 1.00 94.62 82 VAL A N 1
ATOM 614 C CA . VAL A 1 82 ? -13.749 -2.677 1.499 1.00 94.62 82 VAL A CA 1
ATOM 615 C C . VAL A 1 82 ? -13.799 -4.146 1.935 1.00 94.62 82 VAL A C 1
ATOM 617 O O . VAL A 1 82 ? -14.212 -4.427 3.066 1.00 94.62 82 VAL A O 1
ATOM 620 N N . PRO A 1 83 ? -13.431 -5.099 1.059 1.00 91.75 83 PRO A N 1
ATOM 621 C CA . PRO A 1 83 ? -13.446 -6.518 1.395 1.00 91.75 83 PRO A CA 1
ATOM 622 C C . PRO A 1 83 ? -12.555 -6.822 2.602 1.00 91.75 83 PRO A C 1
ATOM 624 O O . PRO A 1 83 ? -11.462 -6.283 2.716 1.00 91.75 83 PRO A O 1
ATOM 627 N N . GLY A 1 84 ? -12.993 -7.710 3.495 1.00 89.00 84 GLY A N 1
ATOM 628 C CA . GLY A 1 84 ? -12.137 -8.261 4.553 1.00 89.00 84 GLY A CA 1
ATOM 629 C C . GLY A 1 84 ? -11.902 -7.381 5.787 1.00 89.00 84 GLY A C 1
ATOM 630 O O . GLY A 1 84 ? -11.149 -7.806 6.653 1.00 89.00 84 GLY A O 1
ATOM 631 N N . ILE A 1 85 ? -12.539 -6.206 5.909 1.00 92.69 85 ILE A N 1
ATOM 632 C CA . ILE A 1 85 ? -12.355 -5.315 7.082 1.00 92.69 85 ILE A CA 1
ATOM 633 C C . ILE A 1 85 ? -13.636 -5.084 7.908 1.00 92.69 85 ILE A C 1
ATOM 635 O O . ILE A 1 85 ? -13.633 -4.293 8.846 1.00 92.69 85 ILE A O 1
ATOM 639 N N . ALA A 1 86 ? -14.756 -5.719 7.547 1.00 86.31 86 ALA A N 1
ATOM 640 C CA . ALA A 1 86 ? -16.068 -5.436 8.142 1.00 86.31 86 ALA A CA 1
ATOM 641 C C . ALA A 1 86 ? -16.267 -6.035 9.548 1.00 86.31 86 ALA A C 1
ATOM 643 O O . ALA A 1 86 ? -16.951 -5.436 10.377 1.00 86.31 86 ALA A O 1
ATOM 644 N N . ASP A 1 87 ? -15.674 -7.203 9.812 1.00 79.50 87 ASP A N 1
ATOM 645 C CA . ASP A 1 87 ? -16.031 -8.059 10.954 1.00 79.50 87 ASP A CA 1
ATOM 646 C C . ASP A 1 87 ? -15.047 -7.970 12.137 1.00 79.50 87 ASP A C 1
ATOM 648 O O . ASP A 1 87 ? -15.116 -8.772 13.070 1.00 79.50 87 ASP A O 1
ATOM 652 N N . GLY A 1 88 ? -14.124 -7.002 12.134 1.00 84.62 88 GLY A N 1
ATOM 653 C CA . GLY A 1 88 ? -13.074 -6.916 13.147 1.00 84.62 88 GLY A CA 1
ATOM 654 C C . GLY A 1 88 ? -12.422 -5.544 13.283 1.00 84.62 88 GLY A C 1
ATOM 655 O O . GLY A 1 88 ? -12.851 -4.554 12.693 1.00 84.62 88 GLY A O 1
ATOM 656 N N . ARG A 1 89 ? -11.368 -5.494 14.103 1.00 94.19 89 ARG A N 1
ATOM 657 C CA . ARG A 1 89 ? -10.505 -4.319 14.253 1.00 94.19 89 ARG A CA 1
ATOM 658 C C . ARG A 1 89 ? -9.350 -4.440 13.273 1.00 94.19 89 ARG A C 1
ATOM 660 O O . ARG A 1 89 ? -8.314 -5.006 13.611 1.00 94.19 89 ARG A O 1
ATOM 667 N N . THR A 1 90 ? -9.550 -3.926 12.068 1.00 96.12 90 THR A N 1
ATOM 668 C CA . THR A 1 90 ? -8.524 -3.911 11.025 1.00 96.12 90 THR A CA 1
ATOM 669 C C . THR A 1 90 ? -8.256 -2.479 10.598 1.00 96.12 90 THR A C 1
ATOM 671 O O . THR A 1 90 ? -9.187 -1.750 10.257 1.00 96.12 90 THR A O 1
ATOM 674 N N . LEU A 1 91 ? -6.987 -2.079 10.600 1.00 96.69 91 LEU A N 1
ATOM 675 C CA . LEU A 1 91 ? -6.535 -0.817 10.024 1.00 96.69 91 LEU A CA 1
ATOM 676 C C . LEU A 1 91 ? -5.653 -1.099 8.819 1.00 96.69 91 LEU A C 1
ATOM 678 O O . LEU A 1 91 ? -4.770 -1.954 8.864 1.00 96.69 91 LEU A O 1
ATOM 682 N N . LEU A 1 92 ? -5.892 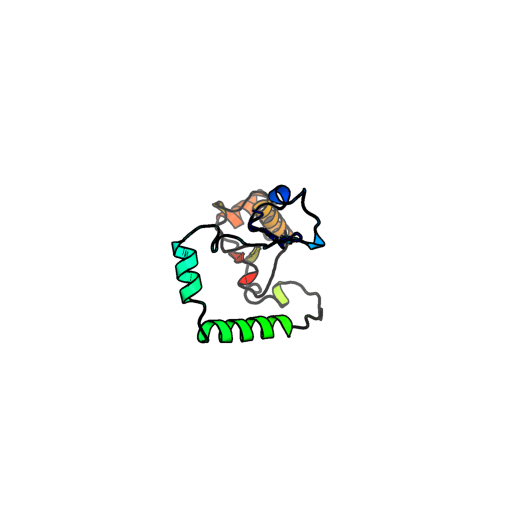-0.347 7.748 1.00 96.69 92 LEU A N 1
ATOM 683 C CA . LEU A 1 92 ? -5.120 -0.472 6.521 1.00 96.69 92 LEU A CA 1
ATOM 684 C C . LEU A 1 92 ? -3.996 0.559 6.474 1.00 96.69 92 LEU A C 1
ATOM 686 O O . LEU A 1 92 ? -4.177 1.698 6.911 1.00 96.69 92 LEU A O 1
ATOM 690 N N . HIS A 1 93 ? -2.850 0.177 5.915 1.00 96.69 93 HIS A N 1
ATOM 691 C CA . HIS A 1 93 ? -1.703 1.071 5.755 1.00 96.69 93 HIS A CA 1
ATOM 692 C C . HIS A 1 93 ? -1.159 1.093 4.319 1.00 96.69 93 HIS A C 1
ATOM 694 O O . HIS A 1 93 ? -1.408 0.207 3.500 1.00 96.69 93 HIS A O 1
ATOM 700 N N . ALA A 1 94 ? -0.395 2.141 4.006 1.00 96.25 94 ALA A N 1
ATOM 701 C CA . ALA A 1 94 ? 0.301 2.275 2.732 1.00 96.25 94 ALA A CA 1
ATOM 702 C C . ALA A 1 94 ? 1.533 1.353 2.654 1.00 96.25 94 ALA A C 1
ATOM 704 O O . ALA A 1 94 ? 2.154 1.039 3.673 1.00 96.25 94 ALA A O 1
ATOM 705 N N . GLY A 1 95 ? 1.935 0.996 1.432 1.00 94.44 95 GLY A N 1
ATOM 706 C CA . GLY A 1 95 ? 3.144 0.208 1.171 1.00 94.44 95 GLY A CA 1
ATOM 707 C C . GLY A 1 95 ? 2.946 -1.312 1.282 1.00 94.44 95 GLY A C 1
ATOM 708 O O . GLY A 1 95 ? 1.813 -1.775 1.364 1.00 94.44 95 GLY A O 1
ATOM 709 N N . PRO A 1 96 ? 4.035 -2.098 1.210 1.00 96.12 96 PRO A N 1
ATOM 710 C CA . PRO A 1 96 ? 3.998 -3.556 1.351 1.00 96.12 96 PRO A CA 1
ATOM 711 C C . PRO A 1 96 ? 3.782 -3.982 2.815 1.00 96.12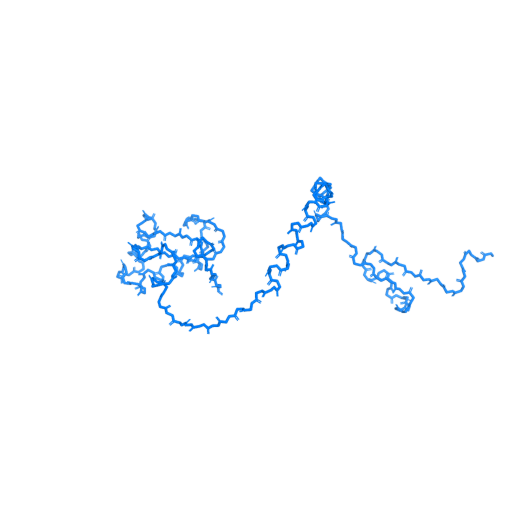 96 PRO A C 1
ATOM 713 O O . PRO A 1 96 ? 3.912 -3.136 3.703 1.00 96.12 96 PRO A O 1
ATOM 716 N N . PRO A 1 97 ? 3.527 -5.278 3.087 1.00 97.06 97 PRO A N 1
ATOM 717 C CA . PRO A 1 97 ? 3.402 -5.794 4.450 1.00 97.06 97 PRO A CA 1
ATOM 718 C C . PRO A 1 97 ? 4.573 -5.376 5.342 1.00 97.06 97 PRO A C 1
ATOM 720 O O . PRO A 1 97 ? 5.742 -5.496 4.953 1.00 97.06 97 PRO A O 1
ATOM 723 N N . ILE A 1 98 ? 4.259 -4.872 6.534 1.00 96.94 98 ILE A N 1
ATOM 724 C CA . ILE A 1 98 ? 5.255 -4.403 7.493 1.00 96.94 98 ILE A CA 1
ATOM 725 C C . ILE A 1 98 ? 4.768 -4.606 8.927 1.00 96.94 98 ILE A C 1
ATOM 727 O O . ILE A 1 98 ? 3.665 -4.210 9.284 1.00 96.94 98 ILE A O 1
ATOM 731 N N . GLU A 1 99 ? 5.630 -5.187 9.757 1.00 95.81 99 GLU A N 1
ATOM 732 C CA . GLU A 1 99 ? 5.366 -5.342 11.189 1.00 95.81 99 GLU A CA 1
ATOM 733 C C . GLU A 1 99 ? 5.377 -3.987 11.907 1.00 95.81 99 GLU A C 1
ATOM 735 O O . GLU A 1 99 ? 6.153 -3.086 11.556 1.00 95.81 99 GLU A O 1
ATOM 740 N N . TRP A 1 100 ? 4.566 -3.863 12.959 1.00 96.50 100 TRP A N 1
ATOM 741 C CA . TRP A 1 100 ? 4.435 -2.650 13.770 1.00 96.50 100 TRP A CA 1
ATOM 742 C C . TRP A 1 100 ? 5.794 -2.083 14.224 1.00 96.50 100 TRP A C 1
ATOM 744 O O . TRP A 1 100 ? 6.064 -0.880 14.095 1.00 96.50 100 TRP A O 1
ATOM 754 N N . GLU A 1 101 ? 6.715 -2.945 14.665 1.00 96.69 101 GLU A N 1
ATOM 755 C CA . GLU A 1 101 ? 8.050 -2.592 15.174 1.00 96.69 101 GLU A CA 1
ATOM 756 C C . GLU A 1 101 ? 8.939 -1.944 14.107 1.00 96.69 101 GLU A C 1
ATOM 758 O O . GLU A 1 101 ? 9.899 -1.243 14.438 1.00 96.69 101 GLU A O 1
ATOM 763 N N . ARG A 1 102 ? 8.602 -2.130 12.829 1.00 97.50 102 ARG A N 1
ATOM 764 C CA . ARG A 1 102 ? 9.335 -1.581 11.684 1.00 97.50 102 ARG A CA 1
ATOM 765 C C . ARG A 1 102 ? 8.655 -0.366 11.060 1.00 97.50 102 ARG A C 1
ATOM 767 O O . ARG A 1 102 ? 9.274 0.305 10.235 1.00 97.50 102 ARG A O 1
ATOM 774 N N . MET A 1 103 ? 7.417 -0.062 11.449 1.00 97.38 103 MET A N 1
ATOM 775 C CA . MET A 1 103 ? 6.711 1.130 10.984 1.00 97.38 103 MET A CA 1
ATOM 776 C C . MET A 1 103 ? 7.408 2.410 11.453 1.00 97.38 103 MET A C 1
ATOM 778 O O . MET A 1 103 ? 7.887 2.512 12.585 1.00 97.38 103 MET A O 1
ATOM 782 N N . CYS A 1 104 ? 7.444 3.418 10.580 1.00 97.00 104 CYS A N 1
ATOM 783 C CA . CYS A 1 104 ? 7.994 4.725 10.915 1.00 97.00 104 CYS A CA 1
ATOM 784 C C . CYS A 1 104 ? 7.066 5.499 11.868 1.00 97.00 104 CYS A C 1
ATOM 786 O O . CYS A 1 104 ? 5.857 5.267 11.914 1.00 97.00 104 CYS A O 1
ATOM 788 N N . GLY A 1 105 ? 7.627 6.468 12.599 1.00 97.56 105 GLY A N 1
ATOM 789 C CA . GLY A 1 105 ? 6.884 7.284 13.569 1.00 97.56 105 GLY A CA 1
ATOM 790 C C . GLY A 1 105 ? 5.581 7.897 13.026 1.00 97.56 105 GLY A C 1
ATOM 791 O O . GLY A 1 105 ? 4.551 7.745 13.678 1.00 97.56 105 GLY A O 1
ATOM 792 N N . PRO A 1 106 ? 5.574 8.525 11.832 1.00 96.88 106 PRO A N 1
ATOM 793 C CA . PRO A 1 106 ? 4.348 9.070 11.245 1.00 96.88 106 PRO A CA 1
ATOM 794 C C . PRO A 1 106 ? 3.251 8.025 11.005 1.00 96.88 106 PRO A C 1
ATOM 796 O O . PRO A 1 106 ? 2.096 8.266 11.346 1.00 96.88 106 PRO A O 1
ATOM 799 N N . MET A 1 107 ? 3.603 6.848 10.476 1.00 96.94 107 MET A N 1
ATOM 800 C CA . MET A 1 107 ? 2.643 5.762 10.246 1.00 96.94 107 MET A CA 1
ATOM 801 C C . MET A 1 107 ? 2.065 5.247 11.569 1.00 96.94 107 MET A C 1
ATOM 803 O O . MET A 1 107 ? 0.853 5.086 11.689 1.00 96.94 107 MET A O 1
ATOM 807 N N . ARG A 1 108 ? 2.910 5.076 12.594 1.00 97.69 108 ARG A N 1
ATOM 808 C CA . ARG A 1 108 ? 2.455 4.704 13.942 1.00 97.69 108 ARG A CA 1
ATOM 809 C C . ARG A 1 108 ? 1.499 5.732 14.534 1.00 97.69 108 ARG A C 1
ATOM 811 O O . ARG A 1 108 ? 0.452 5.364 15.054 1.00 97.69 108 ARG A O 1
ATOM 818 N N . GLY A 1 109 ? 1.832 7.017 14.418 1.00 97.81 109 GLY A N 1
ATOM 819 C CA . GLY A 1 109 ? 0.970 8.107 14.873 1.00 97.81 109 GLY A CA 1
ATOM 820 C C . GLY A 1 109 ? -0.396 8.098 14.182 1.00 97.81 109 GLY A C 1
ATOM 821 O O . GLY A 1 109 ? -1.415 8.281 14.844 1.00 97.81 109 GLY A O 1
ATOM 822 N N . ALA A 1 110 ? -0.431 7.815 12.876 1.00 97.75 110 ALA A N 1
ATOM 823 C CA . ALA A 1 110 ? -1.676 7.694 12.123 1.00 97.75 110 ALA A CA 1
ATOM 824 C C . ALA A 1 110 ? -2.543 6.524 12.619 1.00 97.75 110 ALA A C 1
ATOM 826 O O . ALA A 1 110 ? -3.743 6.694 12.811 1.00 97.75 110 ALA A O 1
ATOM 827 N N . LEU A 1 111 ? -1.940 5.361 12.884 1.00 97.75 111 LEU A N 1
ATOM 828 C CA . LEU A 1 111 ? -2.648 4.175 13.381 1.00 97.75 111 LEU A CA 1
ATOM 829 C C . LEU A 1 111 ? -3.169 4.353 14.812 1.00 97.75 111 LEU A C 1
ATOM 831 O O . LEU A 1 111 ? -4.290 3.943 15.109 1.00 97.75 111 LEU A O 1
ATOM 835 N N . ILE A 1 112 ? -2.405 5.020 15.682 1.00 98.50 112 ILE A N 1
ATOM 836 C CA . ILE A 1 112 ? -2.871 5.418 17.020 1.00 98.50 112 ILE A CA 1
ATOM 837 C C . ILE A 1 112 ? -4.079 6.352 16.888 1.00 98.50 112 ILE A C 1
ATOM 839 O O . ILE A 1 112 ? -5.118 6.114 17.499 1.00 98.50 112 ILE A O 1
ATOM 843 N N . GLY A 1 113 ? -3.979 7.378 16.036 1.00 98.38 113 GLY A N 1
ATOM 844 C CA . GLY A 1 113 ? -5.080 8.304 15.776 1.00 98.38 113 GLY A CA 1
ATOM 845 C C . GLY A 1 113 ? -6.326 7.610 15.219 1.00 98.38 113 GLY A C 1
ATOM 846 O O . GLY A 1 113 ? -7.431 7.882 15.681 1.00 98.38 113 GLY A O 1
ATOM 847 N N . ALA A 1 114 ? -6.159 6.678 14.279 1.00 97.50 114 ALA A N 1
ATOM 848 C CA . ALA A 1 114 ? -7.256 5.887 13.724 1.00 97.50 114 ALA A CA 1
ATOM 849 C C . ALA A 1 114 ? -7.910 4.986 14.784 1.00 97.50 114 ALA A C 1
ATOM 851 O O . ALA A 1 114 ? -9.132 4.913 14.859 1.00 97.50 114 ALA A O 1
ATOM 852 N N . THR A 1 115 ? -7.111 4.370 15.657 1.00 98.19 115 THR A N 1
ATOM 853 C CA . THR A 1 115 ? -7.602 3.543 16.772 1.00 98.19 115 THR A CA 1
ATOM 854 C C . THR A 1 115 ? -8.491 4.344 17.727 1.00 98.19 115 THR A C 1
ATOM 856 O O . THR A 1 115 ? -9.535 3.858 18.164 1.00 98.19 115 THR A O 1
ATOM 859 N N . LEU A 1 116 ? -8.101 5.588 18.022 1.00 98.56 116 LEU A N 1
ATOM 860 C CA . LEU A 1 116 ? -8.900 6.512 18.830 1.00 98.56 116 LEU A CA 1
ATOM 861 C C . LEU A 1 116 ? -10.160 6.975 18.097 1.00 98.56 116 LEU A C 1
ATOM 863 O O . LEU A 1 116 ? -11.235 7.019 18.689 1.00 98.56 116 LEU A O 1
ATOM 867 N N . PHE A 1 117 ? -10.046 7.297 16.808 1.00 97.25 117 PHE A N 1
ATOM 868 C CA . PHE A 1 117 ? -11.176 7.728 15.983 1.00 97.25 117 PHE A CA 1
ATOM 86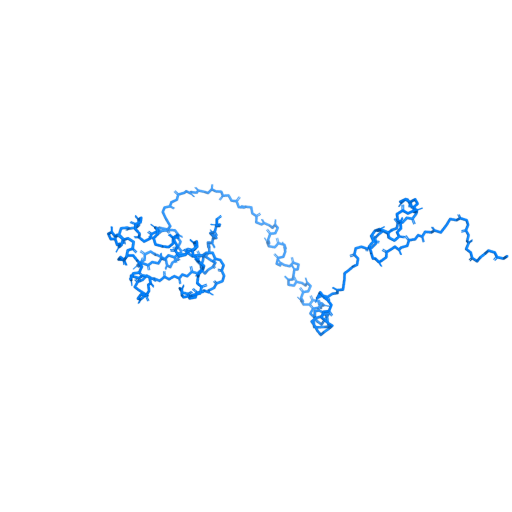9 C C . PHE A 1 117 ? -12.275 6.661 15.899 1.00 97.25 117 PHE A C 1
ATOM 871 O O . PHE A 1 117 ? -13.457 6.982 16.013 1.00 97.25 117 PHE A O 1
ATOM 878 N N . GLU A 1 118 ? -11.889 5.395 15.759 1.00 95.88 118 GLU A N 1
ATOM 879 C CA . GLU A 1 118 ? -12.816 4.259 15.756 1.00 95.88 118 GLU A CA 1
ATOM 880 C C . GLU A 1 118 ? -13.368 3.923 17.158 1.00 95.88 118 GLU A C 1
ATOM 882 O O . GLU A 1 118 ? -14.234 3.056 17.301 1.00 95.88 118 GLU A O 1
ATOM 887 N N . GLY A 1 119 ? -12.890 4.606 18.206 1.00 96.56 119 GLY A N 1
ATOM 888 C CA . GLY A 1 119 ? -13.337 4.419 19.586 1.00 96.56 119 GLY A CA 1
ATOM 889 C C . GLY A 1 119 ? -12.910 3.082 20.189 1.00 96.56 119 GLY A C 1
ATOM 890 O O . GLY A 1 119 ? -13.616 2.526 21.029 1.00 96.56 119 GLY A O 1
ATOM 891 N N . TRP A 1 120 ? -11.789 2.513 19.739 1.00 97.44 120 TRP A N 1
ATOM 892 C CA . TRP A 1 120 ? -11.294 1.229 20.250 1.00 97.44 120 TRP A CA 1
ATOM 893 C C . TRP A 1 120 ? -10.435 1.364 21.507 1.00 97.44 120 TRP A C 1
ATOM 895 O O . TRP A 1 120 ? -10.230 0.365 22.200 1.00 97.44 120 TRP A O 1
ATOM 905 N N . ALA A 1 121 ? -9.962 2.577 21.787 1.00 98.19 121 ALA A N 1
ATOM 906 C CA . ALA A 1 121 ? -9.200 2.958 22.967 1.00 98.19 121 ALA A CA 1
ATOM 907 C C . ALA A 1 121 ? -9.617 4.359 23.437 1.00 98.19 121 ALA A C 1
ATOM 909 O O . ALA A 1 121 ? -10.062 5.175 22.629 1.00 98.19 121 ALA A O 1
ATOM 910 N N . ASP A 1 122 ? -9.434 4.628 24.730 1.00 98.06 122 ASP A N 1
ATOM 911 C CA . ASP A 1 122 ? -9.807 5.902 25.357 1.00 98.06 122 ASP A CA 1
ATOM 912 C C . ASP A 1 122 ? -8.695 6.964 25.266 1.00 98.06 122 ASP A C 1
ATOM 914 O O . ASP A 1 122 ? -8.969 8.165 25.298 1.00 98.06 122 ASP A O 1
ATOM 918 N N . ASP A 1 123 ? -7.437 6.531 25.141 1.00 98.44 123 ASP A N 1
ATOM 919 C CA . ASP A 1 123 ? -6.259 7.397 25.102 1.00 98.44 123 ASP A CA 1
ATOM 920 C C . ASP A 1 123 ? -5.109 6.792 24.259 1.00 98.44 123 ASP A C 1
ATOM 922 O O . ASP A 1 123 ? -5.165 5.614 23.873 1.00 98.44 123 ASP A O 1
ATOM 926 N N . PRO A 1 124 ? -4.080 7.592 23.903 1.00 98.31 124 PRO A N 1
ATOM 927 C CA . PRO A 1 124 ? -2.977 7.126 23.066 1.00 98.31 124 PRO A CA 1
ATOM 928 C C . PRO A 1 124 ? -2.195 5.935 23.633 1.00 98.31 124 PRO A C 1
ATOM 930 O O . PRO A 1 124 ? -1.721 5.117 22.846 1.00 98.31 124 PRO A O 1
ATOM 933 N N . ASP A 1 125 ? -2.069 5.815 24.957 1.00 98.38 125 ASP A N 1
ATOM 934 C CA . ASP A 1 125 ? -1.315 4.728 25.591 1.00 98.38 125 ASP A CA 1
ATOM 935 C C . ASP A 1 125 ? -2.094 3.406 25.486 1.00 98.38 125 ASP A C 1
ATOM 937 O O . ASP A 1 125 ? -1.529 2.362 25.150 1.00 98.38 125 ASP A O 1
ATOM 941 N N . ALA A 1 126 ? -3.415 3.450 25.676 1.00 98.38 126 ALA A N 1
ATOM 942 C CA . ALA A 1 126 ? -4.303 2.312 25.462 1.00 98.38 126 ALA A CA 1
ATOM 943 C C . ALA A 1 126 ? -4.352 1.893 23.981 1.00 98.38 126 ALA A C 1
ATOM 945 O O . ALA A 1 126 ? -4.333 0.699 23.672 1.00 98.38 126 ALA A O 1
ATOM 946 N N . ALA A 1 127 ? -4.369 2.857 23.055 1.00 98.44 127 ALA A N 1
ATOM 947 C CA . ALA A 1 127 ? -4.302 2.586 21.619 1.00 98.44 127 ALA A CA 1
ATOM 948 C C . ALA A 1 127 ? -2.980 1.907 21.234 1.00 98.44 127 ALA A C 1
ATOM 950 O O . ALA A 1 127 ? -2.982 0.918 20.500 1.00 98.44 127 ALA A O 1
ATOM 951 N N . LEU A 1 128 ? -1.863 2.404 21.770 1.00 98.06 128 LEU A N 1
ATOM 952 C CA . LEU A 1 128 ? -0.543 1.817 21.573 1.00 98.06 128 LEU A CA 1
ATOM 953 C C . LEU A 1 128 ? -0.499 0.366 22.066 1.00 98.06 128 LEU A C 1
ATOM 955 O O . LEU A 1 128 ? -0.073 -0.508 21.317 1.00 98.06 128 LEU A O 1
ATOM 959 N N . ALA A 1 129 ? -1.018 0.086 23.264 1.00 98.00 129 ALA A N 1
ATOM 960 C CA . ALA A 1 129 ? -1.059 -1.270 23.809 1.00 98.00 129 ALA A CA 1
ATOM 961 C C . ALA A 1 129 ? -1.876 -2.245 22.935 1.00 98.00 129 ALA A C 1
ATOM 963 O O . ALA A 1 129 ? -1.510 -3.415 22.791 1.00 98.00 129 ALA A O 1
ATOM 964 N N . LEU A 1 130 ? -2.973 -1.790 22.317 1.00 98.00 130 LEU A N 1
ATOM 965 C CA . LEU A 1 130 ? -3.754 -2.611 21.380 1.00 98.00 130 LEU A CA 1
ATOM 966 C C . LEU A 1 130 ? -2.993 -2.908 20.082 1.00 98.00 130 LEU A C 1
ATOM 968 O O . LEU A 1 130 ? -3.060 -4.033 19.586 1.00 98.00 130 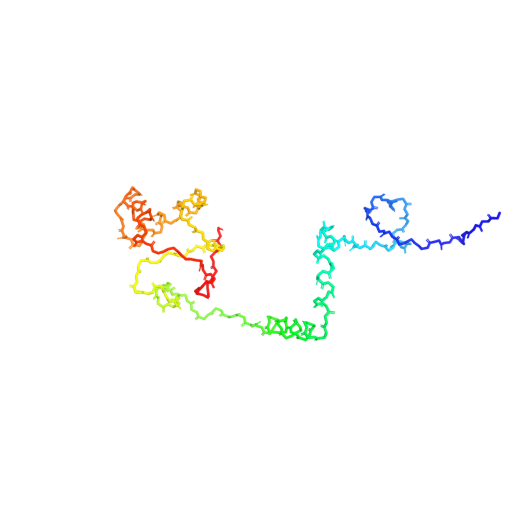LEU A O 1
ATOM 972 N N . LEU A 1 131 ? -2.278 -1.919 19.545 1.00 97.81 131 LEU A N 1
ATOM 973 C CA . LEU A 1 131 ? -1.465 -2.073 18.335 1.00 97.81 131 LEU A CA 1
ATOM 974 C C . LEU A 1 131 ? -0.263 -2.994 18.591 1.00 97.81 131 LEU A C 1
ATOM 976 O O . LEU A 1 131 ? -0.025 -3.911 17.812 1.00 97.81 131 LEU A O 1
ATOM 980 N N . GLU A 1 132 ? 0.437 -2.816 19.714 1.00 97.25 132 GLU A N 1
ATOM 981 C CA . GLU A 1 132 ? 1.594 -3.637 20.105 1.00 97.25 132 GLU A CA 1
ATOM 982 C C . GLU A 1 132 ? 1.216 -5.081 20.451 1.00 97.25 132 GLU A C 1
ATOM 984 O O . GLU A 1 132 ? 1.984 -6.006 20.199 1.00 97.25 132 GLU A O 1
ATOM 989 N N . SER A 1 133 ? 0.028 -5.300 21.019 1.00 96.94 133 SER A N 1
ATOM 990 C CA . SER A 1 133 ? -0.454 -6.652 21.334 1.00 96.94 133 SER A CA 1
ATOM 991 C C . SER A 1 133 ? -0.995 -7.415 20.121 1.00 96.94 133 SER A C 1
ATOM 993 O O . SER A 1 133 ? -1.312 -8.598 20.247 1.00 96.94 133 SER A O 1
ATOM 995 N N . GLY A 1 134 ? -1.135 -6.760 18.963 1.00 95.81 134 GLY A N 1
ATOM 996 C CA . GLY A 1 134 ? -1.767 -7.343 17.778 1.00 95.81 134 GLY A CA 1
ATOM 997 C C . GLY A 1 134 ? -3.281 -7.533 17.919 1.00 95.81 134 GLY A C 1
ATOM 998 O O . GLY A 1 134 ? -3.890 -8.258 17.134 1.00 95.81 134 GLY A O 1
ATOM 999 N N . ALA A 1 135 ? -3.916 -6.884 18.903 1.00 96.81 135 ALA A N 1
ATOM 1000 C CA . ALA A 1 135 ? -5.372 -6.889 19.061 1.00 96.81 135 ALA A CA 1
ATOM 1001 C C . ALA A 1 135 ? -6.095 -6.130 17.930 1.00 96.81 135 ALA A C 1
ATOM 1003 O O . ALA A 1 135 ? -7.315 -6.247 17.781 1.00 96.81 135 ALA A O 1
ATOM 1004 N N . ILE A 1 136 ? -5.346 -5.341 17.156 1.00 97.19 136 ILE A N 1
ATOM 1005 C CA . ILE A 1 136 ? -5.772 -4.691 15.918 1.00 97.19 136 ILE A CA 1
ATOM 1006 C C . ILE A 1 136 ? -4.938 -5.280 14.782 1.00 97.19 136 ILE A C 1
ATOM 1008 O O . ILE A 1 136 ? -3.710 -5.227 14.813 1.00 97.19 136 ILE A O 1
ATOM 1012 N N . THR A 1 137 ? -5.603 -5.827 13.770 1.00 96.00 137 THR A N 1
ATOM 1013 C CA . THR A 1 137 ? -4.943 -6.315 12.560 1.00 96.00 137 THR A CA 1
ATOM 1014 C C . THR A 1 137 ? -4.489 -5.134 11.709 1.00 96.00 137 THR A C 1
ATOM 1016 O O . THR A 1 137 ? -5.270 -4.221 11.443 1.00 96.00 137 THR A O 1
ATOM 1019 N N . LEU A 1 138 ? -3.237 -5.167 11.261 1.00 96.50 138 LEU A N 1
ATOM 1020 C CA . LEU A 1 138 ? -2.659 -4.189 10.344 1.00 96.50 138 LEU A CA 1
ATOM 1021 C C . LEU A 1 138 ? -2.378 -4.892 9.016 1.00 96.50 138 LEU A C 1
ATOM 1023 O O . LEU A 1 138 ? -1.694 -5.911 9.019 1.00 96.50 138 LEU A O 1
ATOM 1027 N N . ASP A 1 139 ? -2.906 -4.376 7.906 1.00 96.31 139 ASP A N 1
ATOM 1028 C CA . ASP A 1 139 ? -2.688 -4.976 6.579 1.00 96.31 139 ASP A CA 1
ATOM 1029 C C . ASP A 1 139 ? -2.536 -3.889 5.494 1.00 96.31 139 ASP A C 1
ATOM 1031 O O . ASP A 1 139 ? -3.098 -2.795 5.624 1.00 96.31 139 ASP A O 1
ATOM 1035 N N . PRO A 1 140 ? -1.782 -4.119 4.407 1.00 96.69 140 PRO A N 1
ATOM 1036 C CA . PRO A 1 140 ? -1.690 -3.171 3.308 1.00 96.69 140 PRO A CA 1
ATOM 1037 C C . PRO A 1 140 ? -3.025 -2.923 2.617 1.00 96.69 140 PRO A C 1
ATOM 1039 O O . PRO A 1 140 ? -3.751 -3.859 2.289 1.00 96.69 140 PRO A O 1
ATOM 1042 N N . CYS A 1 141 ? -3.283 -1.674 2.222 1.00 97.00 141 CYS A N 1
ATOM 1043 C CA . CYS A 1 141 ? -4.458 -1.341 1.412 1.00 97.00 141 CYS A CA 1
ATOM 1044 C C . CYS A 1 141 ? -4.583 -2.217 0.146 1.00 97.00 141 CYS A C 1
ATOM 1046 O O . CYS A 1 141 ? -5.688 -2.598 -0.239 1.00 97.00 141 CYS A O 1
ATOM 1048 N N . HIS A 1 142 ? -3.456 -2.575 -0.481 1.00 95.75 142 HIS A N 1
ATOM 1049 C CA . HIS A 1 142 ? -3.424 -3.341 -1.730 1.00 95.75 142 HIS A CA 1
ATOM 1050 C C . HIS A 1 142 ? -3.914 -4.791 -1.601 1.00 95.75 142 HIS A C 1
ATOM 1052 O O . HIS A 1 142 ? -4.262 -5.385 -2.618 1.00 95.75 142 HIS A O 1
ATOM 1058 N N . HIS A 1 143 ? -3.975 -5.359 -0.391 1.00 95.62 143 HIS A N 1
ATOM 1059 C CA . HIS A 1 143 ? -4.600 -6.669 -0.160 1.00 95.62 143 HIS A CA 1
ATOM 1060 C C . HIS A 1 143 ? -6.136 -6.601 -0.158 1.00 95.62 143 HIS A C 1
ATOM 1062 O O . HIS A 1 143 ? -6.802 -7.628 -0.258 1.00 95.62 143 HIS A O 1
ATOM 1068 N N . HIS A 1 144 ? -6.693 -5.390 -0.081 1.00 95.56 144 HIS A N 1
ATOM 1069 C CA . HIS A 1 144 ? -8.121 -5.125 0.070 1.00 95.56 144 HIS A CA 1
ATOM 1070 C C . HIS A 1 144 ? -8.690 -4.271 -1.075 1.00 95.56 144 HIS A C 1
ATOM 1072 O O . HIS A 1 144 ? -9.635 -3.508 -0.870 1.00 95.56 144 HIS A O 1
ATOM 1078 N N . ASP A 1 145 ? -8.094 -4.352 -2.270 1.00 95.25 145 ASP A N 1
ATOM 1079 C CA . ASP A 1 145 ? -8.473 -3.562 -3.454 1.00 95.25 145 ASP A CA 1
ATOM 1080 C C . ASP A 1 145 ? -8.506 -2.039 -3.204 1.00 95.25 145 ASP A C 1
ATOM 1082 O O . ASP A 1 145 ? -9.260 -1.292 -3.835 1.00 95.25 145 ASP A O 1
ATOM 1086 N N . ALA A 1 146 ? -7.677 -1.559 -2.274 1.00 95.69 146 ALA A N 1
ATOM 1087 C CA . ALA A 1 146 ? -7.629 -0.166 -1.854 1.00 95.69 146 ALA A CA 1
ATOM 1088 C C . ALA A 1 146 ? -6.226 0.435 -2.011 1.00 95.69 146 ALA A C 1
ATOM 1090 O O . ALA A 1 146 ? -5.214 -0.257 -2.129 1.00 95.69 146 ALA A O 1
ATOM 1091 N N . VAL A 1 147 ? -6.161 1.766 -1.965 1.00 95.81 147 VAL A N 1
ATOM 1092 C CA . VAL A 1 147 ? -4.913 2.535 -1.891 1.00 95.81 147 VAL A CA 1
ATOM 1093 C C . VAL A 1 147 ? -5.052 3.627 -0.836 1.00 95.81 147 VAL A C 1
ATOM 1095 O O . VAL A 1 147 ? -6.105 4.252 -0.729 1.00 95.81 147 VAL A O 1
ATOM 1098 N N . GLY A 1 148 ? -3.999 3.846 -0.048 1.00 92.19 148 GLY A N 1
ATOM 1099 C CA . GLY A 1 148 ? -3.942 4.893 0.973 1.00 92.19 148 GLY A CA 1
ATOM 1100 C C . GLY A 1 148 ? -2.775 5.839 0.694 1.00 92.19 148 GLY A C 1
ATOM 1101 O O . GLY A 1 148 ? -1.633 5.382 0.762 1.00 92.19 148 GLY A O 1
ATOM 1102 N N . PRO A 1 149 ? -3.014 7.115 0.338 1.00 88.00 149 PRO A N 1
ATOM 1103 C CA . PRO A 1 149 ? -1.946 8.104 0.269 1.00 88.00 149 PRO A CA 1
ATOM 1104 C C . PRO A 1 149 ? -1.487 8.500 1.681 1.00 88.00 149 PRO A C 1
ATOM 1106 O O . PRO A 1 149 ? -2.260 8.406 2.635 1.00 88.00 149 PRO A O 1
ATOM 1109 N N . MET A 1 150 ? -0.234 8.945 1.783 1.00 79.56 150 MET A N 1
ATOM 1110 C CA . MET A 1 150 ? 0.332 9.549 2.997 1.00 79.56 150 MET A CA 1
ATOM 1111 C C . MET A 1 150 ? 0.037 11.045 3.065 1.00 79.56 150 MET A C 1
ATOM 1113 O O . MET A 1 150 ? -0.024 11.674 1.982 1.00 79.56 150 MET A O 1
#